Protein AF-A0A7X7C744-F1 (afdb_monomer)

Foldseek 3Di:
DVVVVVVVVVVVVVVLVVLLVQLLVQLCVQAQVVLVVLCVVCVVVVPVVSPVVSQVSLLQSQLSSQLSNCVSVVHDPLLSNLSSVLRSVLQVSHNRDSVSSSVLSVQLSVVLVVPPDDDPCCSPVSNVSSNVSSNVSSVVVVVVVVVVVVVVVVVVVVVD

Sequence (160 aa):
MEKRNFRFYAKKLLDYLIRTMNGMAYGLFSTLIIGTIIATIADLVNAQALAELALILKRLTGVGIGIGIAWSLKLDSLRLIAAGIAGGIASGLQIGDPVVEYICIIAAVEVLRLLRWKTPVDIIIIPLLSALVAYGCFLLINQPVSQMMQAIGAFISWAT

Radius of gyration: 18.06 Å; Cα contacts (8 Å, |Δi|>4): 222; chains: 1; bounding box: 54×34×57 Å

Nearest PDB structures (foldseek):
  7u8r-assembly1_h  TM=2.045E-01  e=1.136E+00  Sus scrofa
  7uwa-assembly1_m  TM=1.967E-01  e=4.055E+00  Citrus x limon
  7u8p-assembly1_l  TM=2.596E-01  e=7.296E+00  Sus scrofa

Structure (mmCIF, N/CA/C/O backbone):
data_AF-A0A7X7C744-F1
#
_entry.id   AF-A0A7X7C744-F1
#
loop_
_atom_site.group_PDB
_atom_site.id
_atom_site.type_symbol
_atom_site.label_atom_id
_atom_site.label_alt_id
_atom_site.label_comp_id
_atom_site.label_asym_id
_atom_site.label_entity_id
_atom_site.label_seq_id
_atom_site.pdbx_PDB_ins_code
_atom_site.Cartn_x
_atom_site.Cartn_y
_atom_site.Cartn_z
_atom_site.occupancy
_atom_site.B_iso_or_equiv
_atom_site.auth_seq_id
_atom_site.auth_comp_id
_atom_site.auth_asym_id
_atom_site.auth_atom_id
_atom_site.pdbx_PDB_model_num
ATOM 1 N N . MET A 1 1 ? -32.661 21.913 8.347 1.00 57.88 1 MET A N 1
ATOM 2 C CA . MET A 1 1 ? -31.489 21.537 9.178 1.00 57.88 1 MET A CA 1
ATOM 3 C C . MET A 1 1 ? -30.761 20.304 8.633 1.00 57.88 1 MET A C 1
ATOM 5 O O . MET A 1 1 ? -29.539 20.287 8.639 1.00 57.88 1 MET A O 1
ATOM 9 N N . GLU A 1 2 ? -31.476 19.340 8.053 1.00 61.44 2 GLU A N 1
ATOM 10 C CA . GLU A 1 2 ? -30.936 18.089 7.490 1.00 61.44 2 GLU A CA 1
ATOM 11 C C . GLU A 1 2 ? -29.899 18.262 6.354 1.00 61.44 2 GLU A C 1
ATOM 13 O O . GLU A 1 2 ? -28.814 17.683 6.410 1.00 61.44 2 GLU A O 1
ATOM 18 N N . LYS A 1 3 ? -30.138 19.168 5.388 1.00 62.31 3 LYS A N 1
ATOM 19 C CA . LYS A 1 3 ? -29.182 19.467 4.294 1.00 62.31 3 LYS A CA 1
ATOM 20 C C . LYS A 1 3 ? -27.813 19.974 4.782 1.00 62.31 3 LYS A C 1
ATOM 22 O O . LYS A 1 3 ? -26.808 19.780 4.100 1.00 62.31 3 LYS A O 1
ATOM 27 N N . ARG A 1 4 ? -27.755 20.624 5.954 1.00 68.81 4 ARG A N 1
ATOM 28 C CA . ARG A 1 4 ? -26.501 21.146 6.531 1.00 68.81 4 ARG A CA 1
ATOM 29 C C . ARG A 1 4 ? -25.650 20.020 7.124 1.00 68.81 4 ARG A C 1
ATOM 31 O O . ARG A 1 4 ? -24.434 20.048 6.970 1.00 68.81 4 ARG A O 1
ATOM 38 N N . ASN A 1 5 ? -26.294 19.009 7.709 1.00 77.88 5 ASN A N 1
ATOM 39 C CA . ASN A 1 5 ? -25.619 17.831 8.249 1.00 77.88 5 ASN A CA 1
ATOM 40 C C . ASN A 1 5 ? -25.055 16.958 7.120 1.00 77.88 5 ASN A C 1
ATOM 42 O O . ASN A 1 5 ? -23.899 16.553 7.188 1.00 77.88 5 ASN A O 1
ATOM 46 N N . PHE A 1 6 ? -25.813 16.757 6.035 1.00 83.81 6 PHE A N 1
ATOM 47 C CA . PHE A 1 6 ? -25.339 15.989 4.876 1.00 83.81 6 PHE A CA 1
ATOM 48 C C . PHE A 1 6 ? -24.067 16.582 4.248 1.00 83.81 6 PHE A C 1
ATOM 50 O O . PHE A 1 6 ? -23.072 15.878 4.076 1.00 83.81 6 PHE A O 1
ATOM 57 N N . ARG A 1 7 ? -24.049 17.897 3.971 1.00 86.31 7 ARG A N 1
ATOM 58 C CA . ARG A 1 7 ? -22.865 18.569 3.396 1.00 86.31 7 ARG A CA 1
ATOM 59 C C . ARG A 1 7 ? -21.647 18.497 4.318 1.00 86.31 7 ARG A C 1
ATOM 61 O O . ARG A 1 7 ? -20.523 18.425 3.831 1.00 86.31 7 ARG A O 1
ATOM 68 N N . PHE A 1 8 ? -21.863 18.500 5.632 1.00 89.19 8 PHE A N 1
ATOM 69 C CA . PHE A 1 8 ? -20.791 18.366 6.613 1.00 89.19 8 PHE A CA 1
ATOM 70 C C . PHE A 1 8 ? -20.149 16.970 6.585 1.00 89.19 8 PHE A C 1
ATOM 72 O O . PHE A 1 8 ? -18.927 16.867 6.479 1.00 89.19 8 PHE A O 1
ATOM 79 N N . TYR A 1 9 ? -20.953 15.900 6.612 1.00 88.50 9 TYR A N 1
ATOM 80 C CA . TYR A 1 9 ? -20.440 14.526 6.530 1.00 88.50 9 TYR A CA 1
ATOM 81 C C . TYR A 1 9 ? -19.767 14.235 5.185 1.00 88.50 9 TYR A C 1
ATOM 83 O O . TYR A 1 9 ? -18.677 13.666 5.168 1.00 88.50 9 TYR A O 1
ATOM 91 N N . ALA A 1 10 ? -20.360 14.690 4.077 1.00 90.19 10 ALA A N 1
ATOM 92 C CA . ALA A 1 10 ? -19.778 14.536 2.746 1.00 90.19 10 ALA A CA 1
ATOM 93 C C . ALA A 1 10 ? -18.399 15.206 2.647 1.00 90.19 10 ALA A C 1
ATOM 95 O O . ALA A 1 10 ? -17.451 14.595 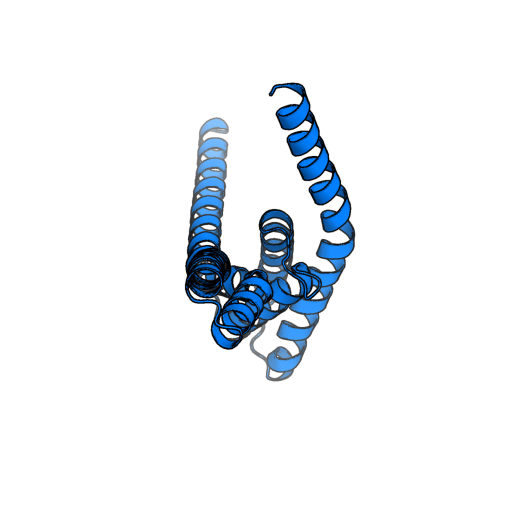2.161 1.00 90.19 10 ALA A O 1
ATOM 96 N N . LYS A 1 11 ? -18.259 16.430 3.175 1.00 92.56 11 LYS A N 1
ATOM 97 C CA . LYS A 1 11 ? -16.972 17.135 3.194 1.00 92.56 11 LYS A CA 1
ATOM 98 C C . LYS A 1 11 ? -15.924 16.377 4.010 1.00 92.56 11 LYS A C 1
ATOM 100 O O . LYS A 1 11 ? -14.807 16.203 3.546 1.00 92.56 11 LYS A O 1
ATOM 105 N N . LYS A 1 12 ? -16.294 15.864 5.187 1.00 92.56 12 LYS A N 1
ATOM 106 C CA . LYS A 1 12 ? -15.378 15.096 6.043 1.00 92.56 12 LYS A CA 1
ATOM 107 C C . LYS A 1 12 ? -14.899 13.800 5.378 1.00 92.56 12 LYS A C 1
ATOM 109 O O . LYS A 1 12 ? -13.732 13.447 5.517 1.00 92.56 12 LYS A O 1
ATOM 114 N N . LEU A 1 13 ? -15.789 13.101 4.673 1.00 91.94 13 LEU A N 1
ATOM 115 C CA . LEU A 1 13 ? -15.446 11.890 3.926 1.00 91.94 13 LEU A CA 1
ATOM 116 C C . LEU A 1 13 ? -14.529 12.208 2.740 1.00 91.94 13 LEU A C 1
ATOM 118 O O . LEU A 1 13 ? -13.534 11.518 2.540 1.00 91.94 13 LEU A O 1
ATOM 122 N N . LEU A 1 14 ? -14.812 13.286 2.007 1.00 93.31 14 LEU A N 1
ATOM 123 C CA . LEU A 1 14 ? -13.965 13.755 0.913 1.00 93.31 14 LEU A CA 1
ATOM 124 C C . LEU A 1 14 ? -12.564 14.140 1.415 1.00 93.31 14 LEU A C 1
ATOM 126 O O . LEU A 1 14 ? -11.569 13.693 0.856 1.00 93.31 14 LEU A O 1
ATOM 130 N N . ASP A 1 15 ? -12.483 14.897 2.511 1.00 94.44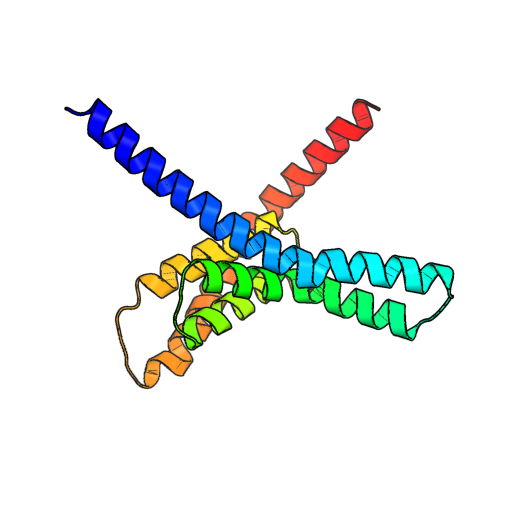 15 ASP A N 1
ATOM 131 C CA . ASP A 1 15 ? -11.214 15.285 3.136 1.00 94.44 15 ASP A CA 1
ATOM 132 C C . ASP A 1 15 ? -10.409 14.056 3.590 1.00 94.44 15 ASP A C 1
ATOM 134 O O . ASP A 1 15 ? -9.183 14.035 3.472 1.00 94.44 15 ASP A O 1
ATOM 138 N N . TYR A 1 16 ? -11.084 13.025 4.110 1.00 94.50 16 TYR A N 1
ATOM 139 C CA . TYR A 1 16 ? -10.449 11.760 4.476 1.00 94.50 16 TYR A CA 1
ATOM 140 C C . TYR A 1 16 ? -9.877 11.046 3.246 1.00 94.50 16 TYR A C 1
ATOM 142 O O . TYR A 1 16 ? -8.692 10.722 3.251 1.00 94.50 16 TYR A O 1
ATOM 150 N N . LEU A 1 17 ? -10.683 10.870 2.192 1.00 94.81 17 LEU A N 1
ATOM 151 C CA . LEU A 1 17 ? -10.256 10.219 0.951 1.00 94.81 17 LEU A CA 1
ATOM 152 C C . LEU A 1 17 ? -9.087 10.958 0.298 1.00 94.81 17 LEU A C 1
ATOM 154 O O . LEU A 1 17 ? -8.121 10.332 -0.117 1.00 94.81 17 LEU A O 1
ATOM 158 N N . ILE A 1 18 ? -9.125 12.289 0.257 1.00 95.94 18 ILE A N 1
ATOM 159 C CA . ILE A 1 18 ? -8.024 13.090 -0.290 1.00 95.94 18 ILE A CA 1
ATOM 160 C C . ILE A 1 18 ? -6.736 12.840 0.502 1.00 95.94 18 ILE A C 1
ATOM 162 O O . ILE A 1 18 ? -5.673 12.657 -0.087 1.00 95.94 18 ILE A O 1
ATOM 166 N N . ARG A 1 19 ? -6.806 12.793 1.837 1.00 96.06 19 ARG A N 1
ATOM 167 C CA . ARG A 1 19 ? -5.624 12.539 2.677 1.00 96.06 19 ARG A CA 1
ATOM 168 C C . ARG A 1 19 ? -5.028 11.162 2.425 1.00 96.06 19 ARG A C 1
ATOM 170 O O . ARG A 1 19 ? -3.821 11.066 2.226 1.00 96.06 19 ARG A O 1
ATOM 177 N N . THR A 1 20 ? -5.853 10.123 2.410 1.00 96.88 20 THR A N 1
ATOM 178 C CA . THR A 1 20 ? -5.389 8.750 2.192 1.00 96.88 20 THR A CA 1
ATOM 179 C C . THR A 1 20 ? -4.891 8.541 0.769 1.00 96.88 20 THR A C 1
ATOM 181 O O . THR A 1 20 ? -3.867 7.890 0.583 1.00 96.88 20 THR A O 1
ATOM 184 N N . MET A 1 21 ? -5.536 9.142 -0.234 1.00 96.44 21 MET A N 1
ATOM 185 C CA . MET A 1 21 ? -5.054 9.100 -1.615 1.00 96.44 21 MET A CA 1
ATOM 186 C C . MET A 1 21 ? -3.721 9.835 -1.789 1.00 96.44 21 MET A C 1
ATOM 188 O O . MET A 1 21 ? -2.840 9.324 -2.475 1.00 96.44 21 MET A O 1
ATOM 192 N N . ASN A 1 22 ? -3.519 10.971 -1.114 1.00 96.69 22 ASN A N 1
ATOM 193 C CA . ASN A 1 22 ? -2.214 11.640 -1.085 1.00 96.69 22 ASN A CA 1
ATOM 194 C C . ASN A 1 22 ? -1.146 10.754 -0.420 1.00 96.69 22 ASN A C 1
ATOM 196 O O . ASN A 1 22 ? -0.027 10.655 -0.918 1.00 96.69 22 ASN A O 1
ATOM 200 N N . GLY A 1 23 ? -1.499 10.068 0.673 1.00 96.69 23 GLY A N 1
ATOM 201 C CA . GLY A 1 23 ? -0.634 9.079 1.321 1.00 96.69 23 GLY A CA 1
ATOM 202 C C . GLY A 1 23 ? -0.224 7.941 0.383 1.00 96.69 23 GLY A C 1
ATOM 203 O O . GLY A 1 23 ? 0.960 7.636 0.258 1.00 96.69 23 GLY A O 1
ATOM 204 N N . MET A 1 24 ? -1.190 7.358 -0.326 1.00 97.12 24 MET A N 1
ATOM 205 C CA . MET A 1 24 ? -0.950 6.342 -1.353 1.00 97.12 24 MET A CA 1
ATOM 206 C C . MET A 1 24 ? -0.042 6.861 -2.470 1.00 97.12 24 MET A C 1
ATOM 208 O O . MET A 1 24 ? 0.861 6.140 -2.887 1.00 97.12 24 MET A O 1
ATOM 212 N N . ALA A 1 25 ? -0.249 8.098 -2.936 1.00 96.69 25 ALA A N 1
ATOM 213 C CA . ALA A 1 25 ? 0.584 8.693 -3.973 1.00 96.69 25 ALA A CA 1
ATOM 214 C C . ALA A 1 25 ? 2.057 8.708 -3.545 1.00 96.69 25 ALA A C 1
ATOM 216 O O . ALA A 1 25 ? 2.900 8.232 -4.297 1.00 96.69 25 ALA A O 1
ATOM 217 N N . TYR A 1 26 ? 2.384 9.134 -2.320 1.00 95.88 26 TYR A N 1
ATOM 218 C CA . TYR A 1 26 ? 3.768 9.060 -1.828 1.00 95.88 26 TYR A CA 1
ATOM 219 C C . TYR A 1 26 ? 4.338 7.631 -1.868 1.00 95.88 26 TYR A C 1
ATOM 221 O O . TYR A 1 26 ? 5.488 7.431 -2.271 1.00 95.88 26 TYR A O 1
ATOM 229 N N . GLY A 1 27 ? 3.528 6.633 -1.506 1.00 95.69 27 GLY A N 1
ATOM 230 C CA . GLY A 1 27 ? 3.891 5.220 -1.611 1.00 95.69 27 GLY A CA 1
ATOM 231 C C . GLY A 1 27 ? 4.185 4.786 -3.048 1.00 95.69 27 GLY A C 1
ATOM 232 O O . GLY A 1 27 ? 5.255 4.249 -3.323 1.00 95.69 27 GLY A O 1
ATOM 233 N N . LEU A 1 28 ? 3.281 5.078 -3.983 1.00 95.75 28 LEU A N 1
ATOM 234 C CA . LEU A 1 28 ? 3.437 4.763 -5.407 1.00 95.75 28 LEU A CA 1
ATOM 235 C C . LEU A 1 28 ? 4.647 5.456 -6.032 1.00 95.75 28 LEU A C 1
ATOM 237 O O . LEU A 1 28 ? 5.407 4.824 -6.764 1.00 95.75 28 LEU A O 1
ATOM 241 N N . PHE A 1 29 ? 4.845 6.741 -5.730 1.00 95.94 29 PHE A N 1
ATOM 242 C CA . PHE A 1 29 ? 5.974 7.502 -6.247 1.00 95.94 29 PHE A CA 1
ATOM 243 C C . PHE A 1 29 ? 7.295 6.919 -5.755 1.00 95.94 29 PHE A C 1
ATOM 245 O O . PHE A 1 29 ? 8.176 6.685 -6.570 1.00 95.94 29 PHE A O 1
ATOM 252 N N . SER A 1 30 ? 7.418 6.619 -4.460 1.00 95.50 30 SER A N 1
ATOM 253 C CA . SER A 1 30 ? 8.654 6.072 -3.880 1.00 95.50 30 SER A CA 1
ATOM 254 C C . SER A 1 30 ? 8.978 4.634 -4.301 1.00 95.50 30 SER A C 1
ATOM 256 O O . SER A 1 30 ? 10.134 4.228 -4.202 1.00 95.50 30 SER A O 1
ATOM 258 N N . THR A 1 31 ? 7.993 3.870 -4.781 1.00 95.44 31 THR A N 1
ATOM 259 C CA . THR A 1 31 ? 8.151 2.444 -5.110 1.00 95.44 31 THR A CA 1
ATOM 260 C C . THR A 1 31 ? 7.950 2.167 -6.597 1.00 95.44 31 THR A C 1
ATOM 262 O O . THR A 1 31 ? 8.922 1.975 -7.323 1.00 95.44 31 THR A O 1
ATOM 265 N N . LEU A 1 32 ? 6.705 2.178 -7.078 1.00 95.19 32 LEU A N 1
ATOM 266 C CA . LEU A 1 32 ? 6.335 1.775 -8.431 1.00 95.19 32 LEU A CA 1
ATOM 267 C C . LEU A 1 32 ? 6.932 2.712 -9.480 1.00 95.19 32 LEU A C 1
ATOM 269 O O . LEU A 1 32 ? 7.566 2.241 -10.420 1.00 95.19 32 LEU A O 1
ATOM 273 N N . ILE A 1 33 ? 6.774 4.028 -9.308 1.00 95.94 33 ILE A N 1
ATOM 274 C CA . ILE A 1 33 ? 7.230 5.013 -10.298 1.00 95.94 33 ILE A CA 1
ATOM 275 C C . ILE A 1 33 ? 8.758 5.018 -10.385 1.00 95.94 33 ILE A C 1
ATOM 277 O O . ILE A 1 33 ? 9.302 4.847 -11.477 1.00 95.94 33 ILE A O 1
ATOM 281 N N . ILE A 1 34 ? 9.468 5.112 -9.255 1.00 97.25 34 ILE A N 1
ATOM 282 C CA . ILE A 1 34 ? 10.935 4.994 -9.262 1.00 97.25 34 ILE A CA 1
ATOM 283 C C . ILE A 1 34 ? 11.375 3.629 -9.807 1.00 97.25 34 ILE A C 1
ATOM 285 O O . ILE A 1 34 ? 12.281 3.572 -10.635 1.00 97.25 34 ILE A O 1
ATOM 289 N N . GLY A 1 35 ? 10.699 2.539 -9.439 1.00 96.38 35 GLY A N 1
ATOM 290 C CA . GLY A 1 35 ? 10.971 1.208 -9.980 1.00 96.38 35 GLY A CA 1
ATOM 291 C C . GLY A 1 35 ? 10.797 1.132 -11.499 1.00 96.38 35 GLY A C 1
ATOM 292 O O . GLY A 1 35 ? 11.593 0.490 -12.178 1.00 96.38 35 GLY A O 1
ATOM 293 N N . THR A 1 36 ? 9.794 1.801 -12.074 1.00 96.50 36 THR A N 1
ATOM 294 C CA . THR A 1 36 ? 9.635 1.884 -13.537 1.00 96.50 36 THR A CA 1
ATOM 295 C C . THR A 1 36 ? 10.734 2.704 -14.198 1.00 96.50 36 THR A C 1
ATOM 297 O O . THR A 1 36 ? 11.271 2.255 -15.202 1.00 96.50 36 THR A O 1
ATOM 300 N N . ILE A 1 37 ? 11.132 3.837 -13.614 1.00 97.62 37 ILE A N 1
ATOM 301 C CA . ILE A 1 37 ? 12.220 4.671 -14.145 1.00 97.62 37 ILE A CA 1
ATOM 302 C C . ILE A 1 37 ? 13.537 3.888 -14.155 1.00 97.62 37 ILE A C 1
ATOM 304 O O . ILE A 1 37 ? 14.237 3.876 -15.166 1.00 97.62 37 ILE A O 1
ATOM 308 N N 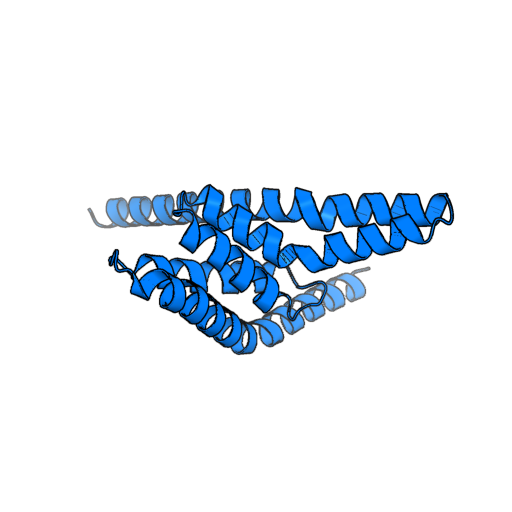. ILE A 1 38 ? 13.856 3.195 -13.058 1.00 97.44 38 ILE A N 1
ATOM 309 C CA . ILE A 1 38 ? 15.069 2.372 -12.967 1.00 97.44 38 ILE A CA 1
ATOM 310 C C . ILE A 1 38 ? 15.016 1.214 -13.967 1.00 97.44 38 ILE A C 1
ATOM 312 O O . ILE A 1 38 ? 16.035 0.941 -14.593 1.00 97.44 38 ILE A O 1
ATOM 316 N N . ALA A 1 39 ? 13.855 0.576 -14.169 1.00 97.06 39 ALA A N 1
ATOM 317 C CA . ALA A 1 39 ? 13.700 -0.467 -15.187 1.00 97.06 39 ALA A CA 1
ATOM 318 C C . ALA A 1 39 ? 14.024 0.066 -16.590 1.00 97.06 39 ALA A C 1
ATOM 320 O O . ALA A 1 39 ? 14.836 -0.527 -17.289 1.00 97.06 39 ALA A O 1
ATOM 321 N N . THR A 1 40 ? 13.476 1.227 -16.963 1.00 97.69 40 THR A N 1
ATOM 322 C CA . THR A 1 40 ? 13.759 1.847 -18.265 1.00 97.69 40 THR A CA 1
ATOM 323 C C . THR A 1 40 ? 15.249 2.142 -18.440 1.00 97.69 40 THR A C 1
ATOM 325 O O . THR A 1 40 ? 15.803 1.916 -19.510 1.00 97.69 40 THR A O 1
ATOM 328 N N . ILE A 1 41 ? 15.930 2.622 -17.393 1.00 97.31 41 ILE A N 1
ATOM 329 C CA . ILE A 1 41 ? 17.382 2.850 -17.440 1.00 97.31 41 ILE A CA 1
ATOM 330 C C . ILE A 1 41 ? 18.133 1.521 -17.581 1.00 97.31 41 ILE A C 1
ATOM 332 O O . ILE A 1 41 ? 19.065 1.440 -18.378 1.00 97.31 41 ILE A O 1
ATOM 336 N N . ALA A 1 42 ? 17.726 0.485 -16.842 1.00 97.00 42 ALA A N 1
ATOM 337 C CA . ALA A 1 42 ? 18.326 -0.846 -16.906 1.00 97.00 42 ALA A CA 1
ATOM 338 C C . ALA A 1 42 ? 18.290 -1.418 -18.328 1.00 97.00 42 ALA A C 1
ATOM 340 O O . ALA A 1 42 ? 19.306 -1.935 -18.790 1.00 97.00 42 ALA A O 1
ATOM 341 N N . ASP A 1 43 ? 17.157 -1.261 -19.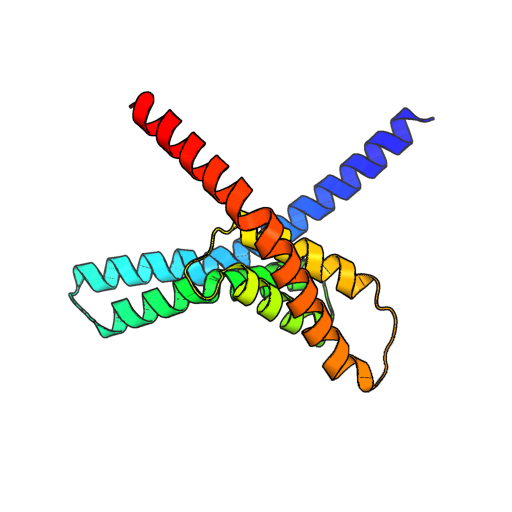018 1.00 96.12 43 ASP A N 1
ATOM 342 C CA . ASP A 1 43 ? 16.960 -1.715 -20.397 1.00 96.12 43 ASP A CA 1
ATOM 343 C C . ASP A 1 43 ? 17.857 -0.946 -21.381 1.00 96.12 43 ASP A C 1
ATOM 345 O O . ASP A 1 43 ? 18.426 -1.538 -22.297 1.00 96.12 43 ASP A O 1
ATOM 349 N N . LEU A 1 44 ? 18.049 0.362 -21.168 1.00 96.75 44 LEU A N 1
ATOM 350 C CA . LEU A 1 44 ? 18.909 1.200 -22.013 1.00 96.75 44 LEU A CA 1
ATOM 351 C C . LEU A 1 44 ? 20.399 0.867 -21.870 1.00 96.75 44 LEU A C 1
ATOM 353 O O . LEU A 1 44 ? 21.133 0.910 -22.856 1.00 96.75 44 LEU A O 1
ATOM 357 N N . VAL A 1 45 ? 20.857 0.566 -20.652 1.00 96.50 45 VAL A N 1
ATOM 358 C CA . VAL A 1 45 ? 22.276 0.278 -20.369 1.00 96.50 45 VAL A CA 1
ATOM 359 C C . VAL A 1 45 ? 22.599 -1.219 -20.318 1.00 96.50 45 VAL A C 1
ATOM 361 O O . VAL A 1 45 ? 23.755 -1.582 -20.118 1.00 96.50 45 VAL A O 1
ATOM 364 N N . ASN A 1 46 ? 21.593 -2.081 -20.498 1.00 94.25 46 ASN A N 1
ATOM 365 C CA . ASN A 1 46 ? 21.686 -3.540 -20.407 1.00 94.25 46 ASN A CA 1
ATOM 366 C C . ASN A 1 46 ? 22.309 -4.024 -19.076 1.00 94.25 46 ASN A C 1
ATOM 368 O O . ASN A 1 46 ? 23.180 -4.893 -19.03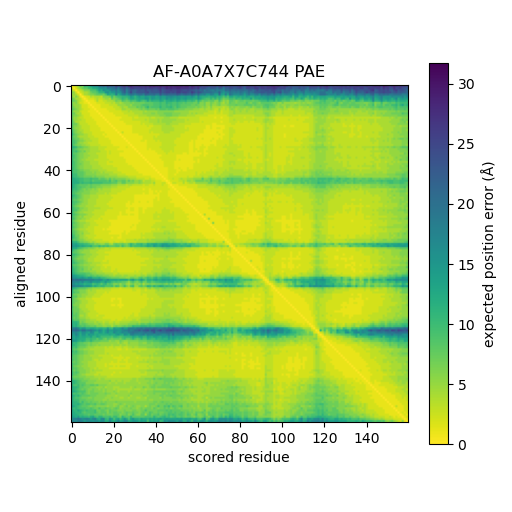6 1.00 94.25 46 ASN A O 1
ATOM 372 N N . ALA A 1 47 ? 21.891 -3.409 -17.963 1.00 95.69 47 ALA A N 1
ATOM 373 C CA . ALA A 1 47 ? 22.450 -3.660 -16.635 1.00 95.69 47 ALA A CA 1
ATOM 374 C C . ALA A 1 47 ? 21.500 -4.492 -15.761 1.00 95.69 47 ALA A C 1
ATOM 376 O O . ALA A 1 47 ? 20.560 -3.968 -15.159 1.00 95.69 47 ALA A O 1
ATOM 377 N N . GLN A 1 48 ? 21.808 -5.783 -15.610 1.00 94.88 48 GLN A N 1
ATOM 378 C CA . GLN A 1 48 ? 20.984 -6.734 -14.851 1.00 94.88 48 GLN A CA 1
ATOM 379 C C . GLN A 1 48 ? 20.748 -6.315 -13.388 1.00 94.88 48 GLN A C 1
ATOM 381 O O . GLN A 1 48 ? 19.634 -6.430 -12.880 1.00 94.88 48 GLN A O 1
ATOM 386 N N . ALA A 1 49 ? 21.761 -5.755 -12.719 1.00 95.81 49 ALA A N 1
ATOM 387 C CA . ALA A 1 49 ? 21.637 -5.307 -11.329 1.00 95.81 49 ALA A CA 1
ATOM 388 C C . ALA A 1 49 ? 20.581 -4.194 -11.147 1.00 95.81 49 ALA A C 1
ATOM 390 O O . ALA A 1 49 ? 19.883 -4.155 -10.133 1.00 95.81 49 ALA A O 1
ATOM 391 N N . LEU A 1 50 ? 20.426 -3.301 -12.135 1.00 96.31 50 LEU A N 1
ATOM 392 C CA . LEU A 1 50 ? 19.394 -2.258 -12.098 1.00 96.31 50 LEU A CA 1
ATOM 393 C C . LEU A 1 50 ? 18.003 -2.851 -12.345 1.00 96.31 50 LEU A C 1
ATOM 395 O O . LEU A 1 50 ? 17.043 -2.424 -11.705 1.00 96.31 50 LEU A O 1
ATOM 399 N N . ALA A 1 51 ? 17.892 -3.851 -13.223 1.00 96.75 51 ALA A N 1
ATOM 400 C CA . ALA A 1 51 ? 16.631 -4.545 -13.472 1.00 96.75 51 ALA A CA 1
ATOM 401 C C . ALA A 1 51 ? 16.130 -5.272 -12.209 1.00 96.75 51 ALA A C 1
ATOM 403 O O . ALA A 1 51 ? 14.943 -5.208 -11.878 1.00 96.75 51 ALA A O 1
ATOM 404 N N . GLU A 1 52 ? 17.034 -5.897 -11.452 1.00 96.62 52 GLU A N 1
ATOM 405 C CA . GLU A 1 52 ? 16.711 -6.532 -10.169 1.00 96.62 52 GLU A CA 1
ATOM 406 C C . GLU A 1 52 ? 16.265 -5.511 -9.115 1.00 96.62 52 GLU A C 1
ATOM 408 O O . GLU A 1 52 ? 15.234 -5.708 -8.466 1.00 96.62 52 GLU A O 1
ATOM 413 N N . LEU A 1 53 ? 16.973 -4.382 -8.990 1.00 96.81 53 LEU A N 1
ATOM 414 C CA . LEU A 1 53 ? 16.573 -3.288 -8.099 1.00 96.81 53 LEU A CA 1
ATOM 415 C C . LEU A 1 53 ? 15.181 -2.750 -8.454 1.00 96.81 53 LEU A C 1
ATOM 417 O O . LEU A 1 53 ? 14.339 -2.561 -7.573 1.00 96.81 53 LEU A O 1
ATOM 421 N N . ALA A 1 54 ? 14.919 -2.534 -9.743 1.00 96.69 54 ALA A N 1
ATOM 422 C CA . ALA A 1 54 ? 13.619 -2.099 -10.228 1.00 96.69 54 ALA A CA 1
ATOM 423 C C . ALA A 1 54 ? 12.510 -3.088 -9.852 1.00 96.69 54 ALA A C 1
ATOM 425 O O . ALA A 1 54 ? 11.445 -2.676 -9.390 1.00 96.69 54 ALA A O 1
ATOM 426 N N . LEU A 1 55 ? 12.753 -4.391 -10.011 1.00 95.06 55 LEU A N 1
ATOM 427 C CA . LEU A 1 55 ? 11.791 -5.427 -9.644 1.00 95.06 55 LEU A CA 1
ATOM 428 C C . LEU A 1 55 ? 11.508 -5.437 -8.136 1.00 95.06 55 LEU A C 1
ATOM 430 O O . LEU A 1 55 ? 10.346 -5.542 -7.742 1.00 95.06 55 LEU A O 1
ATOM 434 N N . ILE A 1 56 ? 12.540 -5.297 -7.300 1.00 94.88 56 ILE A N 1
ATOM 435 C CA . ILE A 1 56 ? 12.384 -5.206 -5.841 1.00 94.88 56 ILE A CA 1
ATOM 436 C C . ILE A 1 56 ? 11.503 -4.004 -5.486 1.00 94.88 56 ILE A C 1
ATOM 438 O O . ILE A 1 56 ? 10.527 -4.164 -4.757 1.00 94.88 56 ILE A O 1
ATOM 442 N N . LEU A 1 57 ? 11.778 -2.826 -6.052 1.00 95.25 57 LEU A N 1
ATOM 443 C CA . LEU A 1 57 ? 10.987 -1.618 -5.790 1.00 95.25 57 LEU A CA 1
ATOM 444 C C . LEU A 1 57 ? 9.516 -1.779 -6.180 1.00 95.25 57 LEU A C 1
ATOM 446 O O . LEU A 1 57 ? 8.640 -1.416 -5.399 1.00 95.25 57 LEU A O 1
ATOM 450 N N . LYS A 1 58 ? 9.238 -2.372 -7.347 1.00 95.00 58 LYS A N 1
ATOM 451 C CA . LYS A 1 58 ? 7.863 -2.631 -7.806 1.00 95.00 58 LYS A CA 1
ATOM 452 C C . LYS A 1 58 ? 7.127 -3.644 -6.919 1.00 95.00 58 LYS A C 1
ATOM 454 O O . LYS A 1 58 ? 5.921 -3.540 -6.741 1.00 95.00 58 LYS A O 1
ATOM 459 N N . ARG A 1 59 ? 7.829 -4.622 -6.335 1.00 93.81 59 ARG A N 1
ATOM 460 C CA . ARG A 1 59 ? 7.236 -5.583 -5.381 1.00 93.81 59 ARG A CA 1
ATOM 461 C C . ARG A 1 59 ? 6.969 -4.974 -4.007 1.00 93.81 59 ARG A C 1
ATOM 463 O O . ARG A 1 59 ? 6.113 -5.458 -3.277 1.00 93.81 59 ARG A O 1
ATOM 470 N N . LEU A 1 60 ? 7.686 -3.911 -3.646 1.00 94.88 60 LEU A N 1
ATOM 471 C CA . LEU A 1 60 ? 7.471 -3.181 -2.397 1.00 94.88 60 LEU A CA 1
ATOM 472 C C . LEU A 1 60 ? 6.332 -2.156 -2.485 1.00 94.88 60 LEU A C 1
ATOM 474 O O . LEU A 1 60 ? 6.088 -1.448 -1.507 1.00 94.88 60 LEU A O 1
ATOM 478 N N . THR A 1 61 ? 5.618 -2.073 -3.612 1.00 95.19 61 THR A N 1
ATOM 479 C CA . THR A 1 61 ? 4.579 -1.062 -3.830 1.00 95.19 61 THR A CA 1
ATOM 480 C C . THR A 1 61 ? 3.482 -1.085 -2.779 1.00 95.19 61 THR A C 1
ATOM 482 O O . THR A 1 61 ? 3.270 -0.053 -2.138 1.00 95.19 61 THR A O 1
ATOM 485 N N . GLY A 1 62 ? 2.886 -2.242 -2.487 1.00 95.19 62 GLY A N 1
ATOM 486 C CA . GLY A 1 62 ? 1.878 -2.326 -1.433 1.00 95.19 62 GLY A CA 1
ATOM 487 C C . GLY A 1 62 ? 2.409 -1.874 -0.076 1.00 95.19 62 GLY A C 1
ATOM 488 O O . GLY A 1 62 ? 1.739 -1.118 0.625 1.00 95.19 62 GLY A O 1
ATOM 489 N N . VAL A 1 63 ? 3.646 -2.240 0.280 1.00 96.19 63 VAL A N 1
ATOM 490 C CA . VAL A 1 63 ? 4.279 -1.800 1.538 1.00 96.19 63 VAL A CA 1
ATOM 491 C C . VAL A 1 63 ? 4.429 -0.278 1.574 1.00 96.19 63 VAL A C 1
ATOM 493 O O . VAL A 1 63 ? 4.080 0.355 2.574 1.00 96.19 63 VAL A O 1
ATOM 496 N N . GLY A 1 64 ? 4.897 0.321 0.476 1.00 96.19 64 GLY A N 1
ATOM 497 C CA . GLY A 1 64 ? 5.022 1.770 0.331 1.00 96.19 64 GLY A CA 1
ATOM 498 C C . GLY A 1 64 ? 3.679 2.489 0.456 1.00 96.19 64 GLY A C 1
ATOM 499 O O . GLY A 1 64 ? 3.577 3.475 1.188 1.00 96.19 64 GLY A O 1
ATOM 500 N N . ILE A 1 65 ? 2.630 1.980 -0.199 1.00 97.12 65 ILE A N 1
ATOM 501 C CA . ILE A 1 65 ? 1.265 2.516 -0.087 1.00 97.12 65 ILE A CA 1
ATOM 502 C C . ILE A 1 65 ? 0.756 2.392 1.353 1.00 97.12 65 ILE A C 1
ATOM 504 O O . ILE A 1 65 ? 0.219 3.357 1.896 1.00 97.12 65 ILE A O 1
ATOM 508 N N . GLY A 1 66 ? 0.977 1.245 1.999 1.00 97.06 66 GLY A N 1
ATOM 509 C CA . GLY A 1 66 ? 0.595 0.984 3.387 1.00 97.06 66 GLY A CA 1
ATOM 510 C C . GLY A 1 66 ? 1.170 2.008 4.356 1.00 97.06 66 GLY A C 1
ATOM 511 O O . GLY A 1 66 ? 0.436 2.646 5.117 1.00 97.06 66 GLY A O 1
ATOM 512 N N . ILE A 1 67 ? 2.483 2.220 4.271 1.00 97.19 67 ILE A N 1
ATOM 513 C CA . ILE A 1 67 ? 3.199 3.210 5.078 1.00 97.19 67 ILE A CA 1
ATOM 514 C C . ILE A 1 67 ? 2.718 4.628 4.750 1.00 97.19 67 ILE A C 1
ATOM 516 O O . ILE A 1 67 ? 2.437 5.404 5.664 1.00 97.19 67 ILE A O 1
ATOM 520 N N . GLY A 1 68 ? 2.581 4.967 3.466 1.00 97.25 68 GLY A N 1
ATOM 521 C CA . GLY A 1 68 ? 2.162 6.296 3.021 1.00 97.25 68 GLY A CA 1
ATOM 522 C C . GLY A 1 68 ? 0.759 6.677 3.504 1.00 97.25 68 GLY A C 1
ATOM 523 O O . GLY A 1 68 ? 0.558 7.770 4.043 1.00 97.25 68 GLY A O 1
ATOM 524 N N . ILE A 1 69 ? -0.209 5.761 3.393 1.00 97.62 69 ILE A N 1
ATOM 525 C CA . ILE A 1 69 ? -1.572 5.945 3.913 1.00 97.62 69 ILE A CA 1
ATOM 526 C C . ILE A 1 69 ? -1.533 6.123 5.431 1.00 97.62 69 ILE A C 1
ATOM 528 O O . ILE A 1 69 ? -2.073 7.105 5.946 1.00 97.62 69 ILE A O 1
ATOM 532 N N . ALA A 1 70 ? -0.869 5.224 6.157 1.00 96.88 70 ALA A N 1
ATOM 533 C CA . ALA A 1 70 ? -0.792 5.299 7.612 1.00 96.88 70 ALA A CA 1
ATOM 534 C C . ALA A 1 70 ? -0.141 6.590 8.118 1.00 96.88 70 ALA A C 1
ATOM 536 O O . ALA A 1 70 ? -0.617 7.193 9.086 1.00 96.88 70 ALA A O 1
ATOM 537 N N . TRP A 1 71 ? 0.908 7.041 7.434 1.00 96.81 71 TRP A N 1
ATOM 538 C CA . TRP A 1 71 ? 1.588 8.295 7.725 1.00 96.81 71 TRP A CA 1
ATOM 539 C C . TRP A 1 71 ? 0.681 9.507 7.473 1.00 96.81 71 TRP A C 1
ATOM 541 O O . TRP A 1 71 ? 0.547 10.365 8.348 1.00 96.81 71 TRP A O 1
ATOM 551 N N . SER A 1 72 ? -0.038 9.540 6.343 1.00 96.19 72 SER A N 1
ATOM 552 C CA . SER A 1 72 ? -1.015 10.606 6.036 1.00 96.19 72 SER A CA 1
ATOM 553 C C . SER A 1 72 ? -2.137 10.698 7.081 1.00 96.19 72 SER A C 1
ATOM 555 O O . SER A 1 72 ? -2.677 11.771 7.369 1.00 96.19 72 SER A O 1
ATOM 557 N N . LEU A 1 73 ? -2.451 9.558 7.694 1.00 95.50 73 LEU A N 1
ATOM 558 C CA . LEU A 1 73 ? -3.448 9.379 8.736 1.00 95.50 73 LEU A CA 1
ATOM 559 C C . LEU A 1 73 ? -2.906 9.590 10.157 1.00 95.50 73 LEU A C 1
ATOM 561 O O . LEU A 1 73 ? -3.683 9.455 11.107 1.00 95.50 73 LEU A O 1
ATOM 565 N N . LYS A 1 74 ? -1.622 9.953 10.297 1.00 94.50 74 LYS A N 1
ATOM 566 C CA . LYS A 1 74 ? -0.918 10.207 11.565 1.00 94.50 74 LYS A CA 1
ATOM 567 C C . LYS A 1 74 ? -1.033 9.050 12.566 1.00 94.50 74 LYS A C 1
ATOM 569 O O . LYS A 1 74 ? -1.273 9.275 13.750 1.00 94.50 74 LYS A O 1
ATOM 574 N N . LEU A 1 75 ? -0.918 7.813 12.086 1.00 92.06 75 LEU A N 1
ATOM 575 C CA . LEU A 1 75 ? -0.929 6.629 12.946 1.00 92.06 75 LEU A CA 1
ATOM 576 C C . LEU A 1 75 ? 0.386 6.487 13.727 1.00 92.06 75 LEU A C 1
ATOM 578 O O . LEU A 1 75 ? 1.457 6.807 13.215 1.00 92.06 75 LEU A O 1
ATOM 582 N N . ASP A 1 76 ? 0.295 5.967 14.955 1.00 86.44 76 ASP A N 1
ATOM 583 C CA . ASP A 1 76 ? 1.457 5.668 15.802 1.00 86.44 76 ASP A CA 1
ATOM 584 C C . ASP A 1 76 ? 2.369 4.605 15.165 1.00 86.44 76 ASP A C 1
ATOM 586 O O . ASP A 1 76 ? 1.899 3.744 14.415 1.00 86.44 76 ASP A O 1
ATOM 590 N N . SER A 1 77 ? 3.654 4.601 15.536 1.00 86.38 77 SER A N 1
ATOM 591 C CA . SER A 1 77 ? 4.718 3.812 14.891 1.00 86.38 77 SER A CA 1
ATOM 592 C C . SER A 1 77 ? 4.354 2.348 14.613 1.00 86.38 77 SER A C 1
ATOM 594 O O . SER A 1 77 ? 4.542 1.875 13.496 1.00 86.38 77 SER A O 1
ATOM 596 N N . LEU A 1 78 ? 3.776 1.627 15.582 1.00 91.44 78 LEU A N 1
ATOM 597 C CA . LEU A 1 78 ? 3.430 0.212 15.395 1.00 91.44 78 LEU A CA 1
ATOM 598 C C . LEU A 1 78 ? 2.272 0.004 14.402 1.00 91.44 78 LEU A C 1
ATOM 600 O O . LEU A 1 78 ? 2.329 -0.906 13.578 1.00 91.44 78 LEU A O 1
ATOM 604 N N . ARG A 1 79 ? 1.240 0.858 14.438 1.00 93.94 79 ARG A N 1
ATOM 605 C CA . ARG A 1 79 ? 0.111 0.799 13.489 1.00 93.94 79 ARG A CA 1
ATOM 606 C C . ARG A 1 79 ? 0.554 1.191 12.080 1.00 93.94 79 ARG A C 1
ATOM 608 O O . ARG A 1 79 ? 0.043 0.641 11.111 1.00 93.94 79 ARG A O 1
ATOM 615 N N . LEU A 1 80 ? 1.512 2.111 11.973 1.00 95.44 80 LEU A N 1
ATOM 616 C CA . LEU A 1 80 ? 2.120 2.500 10.704 1.00 95.44 80 LEU A CA 1
ATOM 617 C C . LEU A 1 80 ? 2.885 1.340 10.067 1.00 95.44 80 LEU A C 1
ATOM 619 O O . LEU A 1 80 ? 2.661 1.035 8.897 1.00 95.44 80 LEU A O 1
ATOM 623 N N . ILE A 1 81 ? 3.729 0.653 10.840 1.00 95.44 81 ILE A N 1
ATOM 624 C CA . ILE A 1 81 ? 4.452 -0.532 10.355 1.00 95.44 81 ILE A CA 1
ATOM 625 C C . ILE A 1 81 ? 3.460 -1.635 9.962 1.00 95.44 81 ILE A C 1
ATOM 627 O O . ILE A 1 81 ? 3.594 -2.232 8.896 1.00 95.44 81 ILE A O 1
ATOM 631 N N . ALA A 1 82 ? 2.425 -1.863 10.776 1.00 95.81 82 ALA A N 1
ATOM 632 C CA . ALA A 1 82 ? 1.391 -2.852 10.484 1.00 95.81 82 ALA A CA 1
ATOM 633 C C . ALA A 1 82 ? 0.638 -2.552 9.175 1.00 95.81 82 ALA A C 1
ATOM 635 O O . ALA A 1 82 ? 0.412 -3.462 8.384 1.00 95.81 82 ALA A O 1
ATOM 636 N N . ALA A 1 83 ? 0.342 -1.283 8.878 1.00 96.88 83 ALA A N 1
ATOM 637 C CA . ALA A 1 83 ? -0.255 -0.900 7.598 1.00 96.88 83 ALA A CA 1
ATOM 638 C C . ALA A 1 83 ? 0.654 -1.216 6.396 1.00 96.88 83 ALA A C 1
ATOM 640 O O . ALA A 1 83 ? 0.159 -1.629 5.350 1.00 96.88 83 ALA A O 1
ATOM 641 N N . GLY A 1 84 ? 1.977 -1.083 6.546 1.00 96.00 84 GLY A N 1
ATOM 642 C CA . GLY A 1 84 ? 2.942 -1.549 5.545 1.00 96.00 84 GLY A CA 1
ATOM 643 C C . GLY A 1 84 ? 2.856 -3.061 5.306 1.00 96.00 84 GLY A C 1
ATOM 644 O O . GLY A 1 84 ? 2.835 -3.505 4.161 1.00 96.00 84 GLY A O 1
ATOM 645 N N . ILE A 1 85 ? 2.724 -3.852 6.376 1.00 95.00 85 ILE A N 1
ATOM 646 C CA . ILE A 1 85 ? 2.524 -5.310 6.287 1.00 95.00 85 ILE A CA 1
ATOM 647 C C . ILE A 1 85 ? 1.20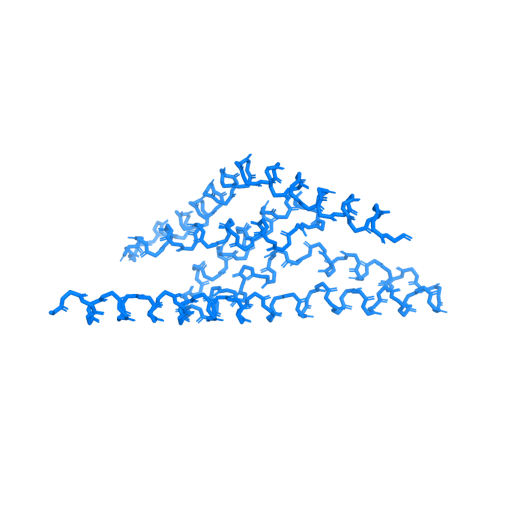7 -5.631 5.566 1.00 95.00 85 ILE A C 1
ATOM 649 O O . ILE A 1 85 ? 1.199 -6.456 4.654 1.00 95.00 85 ILE A O 1
ATOM 653 N N . ALA A 1 86 ? 0.113 -4.951 5.924 1.00 96.50 86 ALA A N 1
ATOM 654 C CA . ALA A 1 86 ? -1.177 -5.090 5.246 1.00 96.50 86 ALA A CA 1
ATOM 655 C C . ALA A 1 86 ? -1.069 -4.818 3.742 1.00 96.50 86 ALA A C 1
ATOM 657 O O . ALA A 1 86 ? -1.615 -5.572 2.941 1.00 96.50 86 ALA A O 1
ATOM 658 N N . GLY A 1 87 ? -0.327 -3.778 3.361 1.00 95.44 87 GLY A N 1
ATOM 659 C CA . GLY A 1 87 ? -0.082 -3.452 1.965 1.00 95.44 87 GLY A CA 1
ATOM 660 C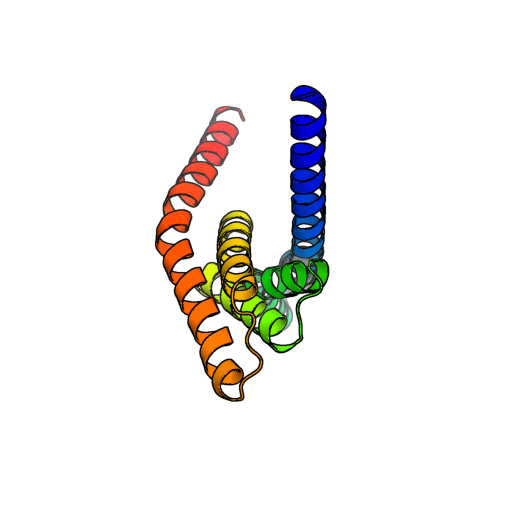 C . GLY A 1 87 ? 0.694 -4.536 1.222 1.00 95.44 87 GLY A C 1
ATOM 661 O O . GLY A 1 87 ? 0.257 -4.968 0.163 1.00 95.44 87 GLY A O 1
ATOM 662 N N . GLY A 1 88 ? 1.787 -5.047 1.795 1.00 94.38 88 GLY A N 1
ATOM 663 C CA . GLY A 1 88 ? 2.545 -6.148 1.182 1.00 94.38 88 GLY A CA 1
ATOM 664 C C . GLY A 1 88 ? 1.733 -7.442 1.022 1.00 94.38 88 GLY A C 1
ATOM 665 O O . GLY A 1 88 ? 1.886 -8.155 0.029 1.00 94.38 88 GLY A O 1
ATOM 666 N N . ILE A 1 89 ? 0.830 -7.728 1.966 1.00 94.12 89 ILE A N 1
ATOM 667 C CA . ILE A 1 89 ? -0.115 -8.852 1.870 1.00 94.12 89 ILE A CA 1
ATOM 668 C C . ILE A 1 89 ? -1.133 -8.611 0.753 1.00 94.12 89 ILE A C 1
ATOM 670 O O . ILE A 1 89 ? -1.421 -9.527 -0.015 1.00 94.12 89 ILE A O 1
ATOM 674 N N . ALA A 1 90 ? -1.651 -7.387 0.635 1.00 92.81 90 ALA A N 1
ATOM 675 C CA . ALA A 1 90 ? -2.615 -7.022 -0.397 1.00 92.81 90 ALA A CA 1
ATOM 676 C C . ALA A 1 90 ? -2.029 -7.079 -1.818 1.00 92.81 90 ALA A C 1
ATOM 678 O O . ALA A 1 90 ? -2.770 -7.307 -2.769 1.00 92.81 90 ALA A O 1
ATOM 679 N N . SER A 1 91 ? -0.707 -6.958 -1.969 1.00 88.31 91 SER A N 1
ATOM 680 C CA . SER A 1 91 ? -0.021 -7.192 -3.246 1.00 88.31 91 SER A CA 1
ATOM 681 C C . SER A 1 91 ? 0.097 -8.674 -3.624 1.00 88.31 91 SER A C 1
ATOM 683 O O . SER A 1 91 ? 0.620 -8.996 -4.691 1.00 88.31 91 SER A O 1
ATOM 685 N N . GLY A 1 92 ? -0.291 -9.604 -2.741 1.00 81.25 92 GLY A N 1
ATOM 686 C CA . GLY A 1 92 ? -0.078 -11.040 -2.942 1.00 81.25 92 GLY A CA 1
ATOM 687 C C . GLY A 1 92 ? 1.400 -11.422 -3.092 1.00 81.25 92 GLY A C 1
ATOM 688 O O . GLY A 1 92 ? 1.707 -12.419 -3.742 1.00 81.25 92 GLY A O 1
ATOM 689 N N . LEU A 1 93 ? 2.316 -10.610 -2.540 1.00 67.56 93 LEU A N 1
ATOM 690 C CA . LEU A 1 93 ? 3.774 -10.703 -2.729 1.00 67.56 93 LEU A CA 1
ATOM 691 C C . LEU A 1 93 ? 4.245 -10.574 -4.195 1.00 67.56 93 LEU A C 1
ATOM 693 O O . LEU A 1 93 ? 5.376 -10.940 -4.527 1.00 67.56 93 LEU A O 1
ATOM 697 N N . GLN A 1 94 ? 3.396 -10.047 -5.075 1.00 78.88 94 GLN A N 1
ATOM 698 C CA . GLN A 1 94 ? 3.715 -9.722 -6.463 1.00 78.88 94 GLN A CA 1
ATOM 699 C C . GLN A 1 94 ? 3.685 -8.201 -6.668 1.00 78.88 94 GLN A C 1
ATOM 701 O O . GLN A 1 94 ? 3.685 -7.431 -5.709 1.00 78.88 94 GLN A O 1
ATOM 706 N N . ILE A 1 95 ? 3.704 -7.755 -7.925 1.00 80.38 95 ILE A N 1
ATOM 707 C CA . ILE A 1 95 ? 3.349 -6.373 -8.251 1.00 80.38 95 ILE A CA 1
ATOM 708 C C . ILE A 1 95 ? 1.821 -6.312 -8.192 1.00 80.38 95 ILE A C 1
ATOM 710 O O . ILE A 1 95 ? 1.153 -6.821 -9.091 1.00 80.38 95 ILE A O 1
ATOM 714 N N . GLY A 1 96 ? 1.291 -5.804 -7.082 1.00 78.81 96 GLY A N 1
ATOM 715 C CA . GLY A 1 96 ? -0.144 -5.756 -6.837 1.00 78.81 96 GLY A CA 1
ATOM 716 C C . GLY A 1 96 ? -0.839 -4.611 -7.565 1.00 78.81 96 GLY A C 1
ATOM 717 O O . GLY A 1 96 ? -0.207 -3.699 -8.102 1.00 78.81 96 GLY A O 1
ATOM 718 N N . ASP A 1 97 ? -2.169 -4.677 -7.587 1.00 88.81 97 ASP A N 1
ATOM 719 C CA . ASP A 1 97 ? -3.015 -3.601 -8.091 1.00 88.81 97 ASP A CA 1
ATOM 720 C C . ASP A 1 97 ? -3.166 -2.521 -7.001 1.00 88.81 97 ASP A C 1
ATOM 722 O O . ASP A 1 97 ? -3.709 -2.819 -5.928 1.00 88.81 97 ASP A O 1
ATOM 726 N N . PRO A 1 98 ? -2.746 -1.266 -7.254 1.00 91.06 98 PRO A N 1
ATOM 727 C CA . PRO A 1 98 ? -2.833 -0.189 -6.271 1.00 91.06 98 PRO A CA 1
ATOM 728 C C . PRO A 1 98 ? -4.244 0.044 -5.718 1.00 91.06 98 PRO A C 1
ATOM 730 O O . PRO A 1 98 ? -4.393 0.489 -4.580 1.00 91.06 98 PRO A O 1
ATOM 733 N N . VAL A 1 99 ? -5.292 -0.255 -6.493 1.00 92.31 99 VAL A N 1
ATOM 734 C CA . VAL A 1 99 ? -6.690 -0.116 -6.060 1.00 92.31 99 VAL A CA 1
ATOM 735 C C . VAL A 1 99 ? -7.043 -1.195 -5.038 1.00 92.31 99 VAL A C 1
ATOM 737 O O . VAL A 1 99 ? -7.639 -0.886 -4.003 1.00 92.31 99 VAL A O 1
ATOM 740 N N . VAL A 1 100 ? -6.646 -2.446 -5.290 1.00 93.94 100 VAL A N 1
ATOM 741 C CA . VAL A 1 100 ? -6.833 -3.557 -4.340 1.00 93.94 100 VAL A CA 1
ATOM 742 C C . VAL A 1 100 ? -6.062 -3.272 -3.057 1.00 93.94 100 VAL A C 1
ATOM 744 O O . VAL A 1 100 ? -6.625 -3.371 -1.964 1.00 93.94 100 VAL A O 1
ATOM 747 N N . GLU A 1 101 ? -4.800 -2.863 -3.190 1.00 94.88 101 GLU A N 1
ATOM 748 C CA . GLU A 1 101 ? -3.925 -2.512 -2.072 1.00 94.88 101 GLU A CA 1
ATOM 749 C C . GLU A 1 101 ? -4.544 -1.407 -1.217 1.00 94.88 101 GLU A C 1
ATOM 751 O O . GLU A 1 101 ? -4.696 -1.576 -0.006 1.00 94.88 101 GLU A O 1
ATOM 756 N N . TYR A 1 102 ? -4.987 -0.315 -1.843 1.00 96.06 102 TYR A N 1
ATOM 757 C CA . TYR A 1 102 ? -5.632 0.801 -1.158 1.00 96.06 102 TYR A CA 1
ATOM 758 C C . TYR A 1 102 ? -6.845 0.353 -0.335 1.00 96.06 102 TYR A C 1
ATOM 760 O O . TYR A 1 102 ? -6.937 0.680 0.850 1.00 96.06 102 TYR A O 1
ATOM 768 N N . ILE A 1 103 ? -7.760 -0.425 -0.923 1.00 95.75 103 ILE A N 1
ATOM 769 C CA . ILE A 1 103 ? -8.973 -0.886 -0.229 1.00 95.75 103 ILE A CA 1
ATOM 770 C C . ILE A 1 103 ? -8.608 -1.781 0.964 1.00 95.75 103 ILE A C 1
ATOM 772 O O . ILE A 1 103 ? -9.119 -1.573 2.068 1.00 95.75 103 ILE A O 1
ATOM 776 N N . CYS A 1 104 ? -7.692 -2.733 0.769 1.00 96.12 104 CYS A N 1
ATOM 777 C CA . CYS A 1 104 ? -7.259 -3.655 1.821 1.00 96.12 104 CYS A CA 1
ATOM 778 C C . CYS A 1 104 ? -6.561 -2.926 2.976 1.00 96.12 104 CYS A C 1
ATOM 780 O O . CYS A 1 104 ? -6.827 -3.214 4.146 1.00 96.12 104 CYS A O 1
ATOM 782 N N . ILE A 1 105 ? -5.697 -1.956 2.665 1.00 97.31 105 ILE A N 1
ATOM 783 C CA . ILE A 1 105 ? -4.988 -1.156 3.668 1.00 97.31 105 ILE A CA 1
ATOM 784 C C . ILE A 1 105 ? -5.973 -0.302 4.461 1.00 97.31 105 ILE A C 1
ATOM 786 O O . ILE A 1 105 ? -5.878 -0.268 5.685 1.00 97.31 105 ILE A O 1
ATOM 790 N N . ILE A 1 106 ? -6.924 0.369 3.803 1.00 97.31 106 ILE A N 1
ATOM 791 C CA . ILE A 1 106 ? -7.936 1.176 4.498 1.00 97.31 106 ILE A CA 1
ATOM 792 C C . ILE A 1 106 ? -8.763 0.298 5.437 1.00 97.31 106 ILE A C 1
ATOM 794 O O . ILE A 1 106 ? -8.940 0.660 6.599 1.00 97.31 106 ILE A O 1
ATOM 798 N N . ALA A 1 107 ? -9.198 -0.880 4.981 1.00 96.81 107 ALA A N 1
ATOM 799 C CA . ALA A 1 107 ? -9.919 -1.828 5.826 1.00 96.81 107 ALA A CA 1
ATOM 800 C C . ALA A 1 107 ? -9.095 -2.232 7.062 1.00 96.81 107 ALA A C 1
ATOM 802 O O . ALA A 1 107 ? -9.583 -2.142 8.190 1.00 96.81 107 ALA A O 1
ATOM 803 N N . ALA A 1 108 ? -7.826 -2.607 6.872 1.00 96.81 108 ALA A N 1
ATOM 804 C CA . ALA A 1 108 ? -6.930 -2.963 7.969 1.00 96.81 108 ALA A CA 1
ATOM 805 C C . ALA A 1 108 ? -6.707 -1.787 8.936 1.00 96.81 108 ALA A C 1
ATOM 807 O O . ALA A 1 108 ? -6.838 -1.944 10.149 1.00 96.81 108 ALA A O 1
ATOM 808 N N . VAL A 1 109 ? -6.419 -0.594 8.415 1.00 96.19 109 VAL A N 1
ATOM 809 C CA . VAL A 1 109 ? -6.176 0.619 9.207 1.00 96.19 109 VAL A CA 1
ATOM 810 C C . VAL A 1 109 ? -7.395 1.008 10.039 1.00 96.19 109 VAL A C 1
ATOM 812 O O . VAL A 1 109 ? -7.241 1.352 11.213 1.00 96.19 109 VAL A O 1
ATOM 815 N N . GLU A 1 110 ? -8.597 0.952 9.472 1.00 95.31 110 GLU A N 1
ATOM 816 C CA . GLU A 1 110 ? -9.815 1.289 10.209 1.00 95.31 110 GLU A CA 1
ATOM 817 C C . GLU A 1 110 ? -10.082 0.282 11.334 1.00 95.31 110 GLU A C 1
ATOM 819 O O . GLU A 1 110 ? -10.391 0.700 12.450 1.00 95.31 110 GLU A O 1
ATOM 824 N N . VAL A 1 111 ? -9.830 -1.016 11.125 1.00 94.00 111 VAL A N 1
ATOM 825 C CA . VAL A 1 111 ? -9.891 -2.006 12.218 1.00 94.00 111 VAL A CA 1
ATOM 826 C C . VAL A 1 111 ? -8.857 -1.700 13.309 1.00 94.00 111 VAL A C 1
ATOM 828 O O . VAL A 1 111 ? -9.188 -1.705 14.495 1.00 94.00 111 VAL A O 1
ATOM 831 N N . LEU A 1 112 ? -7.619 -1.355 12.944 1.00 91.69 112 LEU A N 1
ATOM 832 C CA . LEU A 1 112 ? -6.571 -1.016 13.917 1.00 91.69 112 LEU A CA 1
ATOM 833 C C . LEU A 1 112 ? -6.854 0.269 14.709 1.00 91.69 112 LEU A C 1
ATOM 835 O O . LEU A 1 112 ? -6.361 0.422 15.831 1.00 91.69 112 LEU A O 1
ATOM 839 N N . ARG A 1 113 ? -7.628 1.203 14.147 1.00 89.69 113 ARG A N 1
ATOM 840 C CA . ARG A 1 113 ? -8.069 2.431 14.831 1.00 89.69 113 ARG A CA 1
ATOM 841 C C . ARG A 1 113 ? -9.122 2.166 15.902 1.00 89.69 113 ARG A C 1
ATOM 843 O O . ARG A 1 113 ? -9.221 2.945 16.850 1.00 89.69 113 ARG A O 1
ATOM 850 N N . LEU A 1 114 ? -9.879 1.075 15.785 1.00 88.38 114 LEU A N 1
ATOM 851 C CA . LEU A 1 114 ? -10.845 0.658 16.806 1.00 88.38 114 LEU A CA 1
ATOM 852 C C . LEU A 1 114 ? -10.148 0.134 18.072 1.00 88.38 114 LEU A C 1
ATOM 854 O O . LEU A 1 114 ? -10.705 0.234 19.167 1.00 88.38 114 LEU A O 1
ATOM 858 N N . LEU A 1 115 ? -8.911 -0.355 17.950 1.00 84.94 115 LEU A N 1
ATOM 859 C CA . LEU A 1 115 ? -8.095 -0.802 19.078 1.00 84.94 115 LEU A CA 1
ATOM 860 C C . LEU A 1 115 ? -7.572 0.408 19.864 1.00 84.94 115 LEU A C 1
ATOM 862 O O . LEU A 1 115 ? -6.584 1.041 19.485 1.00 84.94 115 LEU A O 1
ATOM 866 N N . ARG A 1 116 ? -8.233 0.728 20.981 1.00 74.62 116 ARG A N 1
ATOM 867 C CA . ARG A 1 116 ? -7.884 1.862 21.863 1.00 74.62 116 ARG A CA 1
ATOM 868 C C . ARG A 1 116 ? -6.843 1.538 22.934 1.00 74.62 116 ARG A C 1
ATOM 870 O O . ARG A 1 116 ? -6.510 2.406 23.738 1.00 74.62 116 ARG A O 1
ATOM 877 N N . TRP A 1 117 ? -6.405 0.289 23.008 1.00 67.31 117 TRP A N 1
ATOM 878 C CA . TRP A 1 117 ? -5.636 -0.199 24.144 1.00 67.31 117 TRP A CA 1
ATOM 879 C C . TRP A 1 117 ? -4.152 0.146 23.943 1.00 67.31 117 TRP A C 1
ATOM 881 O O . TRP A 1 117 ? -3.717 0.430 22.823 1.00 67.31 117 TRP A O 1
ATOM 891 N N . LYS A 1 118 ? -3.425 0.255 25.059 1.00 72.81 118 LYS A N 1
ATOM 892 C CA . LYS A 1 118 ? -1.967 0.417 25.108 1.00 72.81 118 LYS A CA 1
ATOM 893 C C . LYS A 1 118 ? -1.421 -0.606 26.094 1.00 72.81 118 LYS A C 1
ATOM 895 O O . LYS A 1 118 ? -1.069 -0.266 27.220 1.00 72.81 118 LYS A O 1
ATOM 900 N N . THR A 1 119 ? -1.450 -1.871 25.699 1.00 83.62 119 THR A N 1
ATOM 901 C CA . THR A 1 119 ? -0.937 -2.984 26.503 1.00 83.62 119 THR A CA 1
ATOM 902 C C . THR A 1 119 ? 0.315 -3.583 25.863 1.00 83.62 119 THR A C 1
ATOM 904 O O . THR A 1 119 ? 0.487 -3.480 24.649 1.00 83.62 119 THR A O 1
ATOM 907 N N . PRO A 1 120 ? 1.191 -4.256 26.631 1.00 81.00 120 PRO A N 1
ATOM 908 C CA . PRO A 1 120 ? 2.335 -4.976 26.064 1.00 81.00 120 PRO A CA 1
ATOM 909 C C . PRO A 1 120 ? 1.938 -6.033 25.022 1.00 81.00 120 PRO A C 1
ATOM 911 O O . PRO A 1 120 ? 2.730 -6.357 24.146 1.00 81.00 120 PRO A O 1
ATOM 914 N N . VAL A 1 121 ? 0.705 -6.545 25.090 1.00 87.00 121 VAL A N 1
ATOM 915 C CA . VAL A 1 121 ? 0.169 -7.550 24.159 1.00 87.00 121 VAL A CA 1
ATOM 916 C C . VAL A 1 121 ? -0.104 -6.952 22.768 1.00 87.00 121 VAL A C 1
ATOM 918 O O . VAL A 1 121 ? -0.118 -7.671 21.766 1.00 87.00 121 VAL A O 1
ATOM 921 N N . ASP A 1 122 ? -0.240 -5.627 22.668 1.00 84.44 122 ASP A N 1
ATOM 922 C CA . ASP A 1 122 ? -0.549 -4.929 21.415 1.00 84.44 122 ASP A CA 1
ATOM 923 C C . ASP A 1 122 ? 0.550 -5.109 20.359 1.00 84.44 122 ASP A C 1
ATOM 925 O O . ASP A 1 122 ? 0.257 -5.058 19.164 1.00 84.44 122 ASP A O 1
ATOM 929 N N . ILE A 1 123 ? 1.793 -5.385 20.783 1.00 89.06 123 ILE A N 1
ATOM 930 C CA . ILE A 1 123 ? 2.918 -5.671 19.881 1.00 89.06 123 ILE A CA 1
ATOM 931 C C . ILE A 1 123 ? 2.666 -6.897 18.997 1.00 89.06 123 ILE A C 1
ATOM 933 O O . ILE A 1 123 ? 3.144 -6.944 17.868 1.00 89.06 123 ILE A O 1
ATOM 937 N N . ILE A 1 124 ? 1.879 -7.859 19.486 1.00 91.50 124 ILE A N 1
ATOM 938 C CA . ILE A 1 124 ? 1.502 -9.071 18.751 1.00 91.50 124 ILE A CA 1
ATOM 939 C C . ILE A 1 124 ? 0.152 -8.861 18.063 1.00 91.50 124 ILE A C 1
ATOM 941 O O . ILE A 1 124 ? -0.011 -9.192 16.889 1.00 91.50 124 ILE A O 1
ATOM 945 N N . ILE A 1 125 ? -0.818 -8.284 18.778 1.00 92.00 125 ILE A N 1
ATOM 946 C CA . ILE A 1 125 ? -2.202 -8.174 18.302 1.00 92.00 125 ILE A CA 1
ATOM 947 C C . ILE A 1 125 ? -2.315 -7.240 17.091 1.00 92.00 125 ILE A C 1
ATOM 949 O O . ILE A 1 125 ? -3.037 -7.563 16.150 1.00 92.00 125 ILE A O 1
ATOM 953 N N . ILE A 1 126 ? -1.614 -6.099 17.087 1.00 93.62 126 ILE A N 1
ATOM 954 C CA . ILE A 1 126 ? -1.725 -5.109 16.005 1.00 93.62 126 ILE A CA 1
ATOM 955 C C . ILE A 1 126 ? -1.238 -5.689 14.665 1.00 93.62 126 ILE A C 1
ATOM 957 O O . ILE A 1 126 ? -2.023 -5.676 13.713 1.00 93.62 126 ILE A O 1
ATOM 961 N N . PRO A 1 127 ? -0.013 -6.241 14.547 1.00 93.00 127 PRO A N 1
ATOM 962 C CA . PRO A 1 127 ? 0.426 -6.864 13.299 1.00 93.00 127 PRO A CA 1
ATOM 963 C C . PRO A 1 127 ? -0.457 -8.044 12.882 1.00 93.00 127 PRO A C 1
ATOM 965 O O . PRO A 1 127 ? -0.793 -8.160 11.705 1.00 93.00 127 PRO A O 1
ATOM 968 N N . LEU A 1 128 ? -0.881 -8.880 13.839 1.00 95.12 128 LEU A N 1
ATOM 969 C CA . LEU A 1 128 ? -1.720 -10.047 13.564 1.00 95.12 128 LEU A CA 1
ATOM 970 C C . LEU A 1 128 ? -3.073 -9.644 12.965 1.00 95.12 128 LEU A C 1
ATOM 972 O O . LEU A 1 128 ? -3.458 -10.151 11.915 1.00 95.12 128 LEU A O 1
ATOM 976 N N . LEU A 1 129 ? -3.783 -8.708 13.600 1.00 95.06 129 LEU A N 1
ATOM 977 C CA . LEU A 1 129 ? -5.071 -8.232 13.096 1.00 95.06 129 LEU A CA 1
ATOM 978 C C . LEU A 1 129 ? -4.921 -7.514 11.761 1.00 95.06 129 LEU A C 1
ATOM 980 O O . LEU A 1 129 ? -5.741 -7.716 10.870 1.00 95.06 129 LEU A O 1
ATOM 984 N N . SER A 1 130 ? -3.866 -6.716 11.599 1.00 95.88 130 SER A N 1
ATOM 985 C CA . SER A 1 130 ? -3.586 -6.051 10.329 1.00 95.88 130 SER A CA 1
ATOM 986 C C . SER A 1 130 ? -3.429 -7.057 9.192 1.00 95.88 130 SER A C 1
ATOM 988 O O . SER A 1 130 ? -4.060 -6.896 8.149 1.00 95.88 130 SER A O 1
ATOM 990 N N . ALA A 1 131 ? -2.658 -8.124 9.421 1.00 96.06 131 ALA A N 1
ATOM 991 C CA . ALA A 1 131 ? -2.438 -9.180 8.445 1.00 96.06 131 ALA A CA 1
ATOM 992 C C . ALA A 1 131 ? -3.720 -9.962 8.127 1.00 96.06 131 ALA A C 1
ATOM 994 O O . ALA A 1 131 ? -4.039 -10.158 6.956 1.00 96.06 131 ALA A O 1
ATOM 995 N N . LEU A 1 132 ? -4.480 -10.365 9.150 1.00 96.75 132 LEU A N 1
ATOM 996 C CA . LEU A 1 132 ? -5.718 -11.130 8.972 1.00 96.75 132 LEU A CA 1
ATOM 997 C C . LEU A 1 132 ? -6.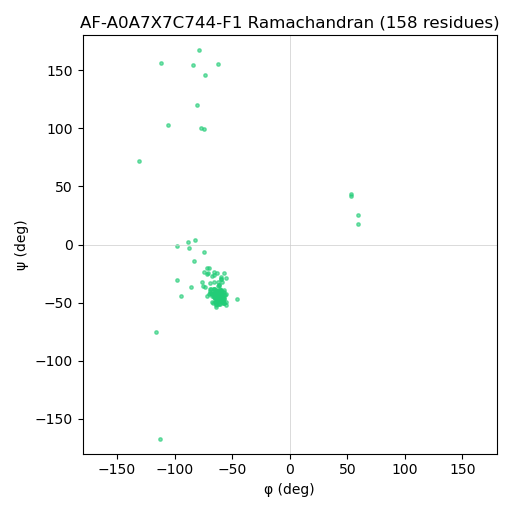787 -10.331 8.222 1.00 96.75 132 LEU A C 1
ATOM 999 O O . LEU A 1 132 ? -7.417 -10.857 7.306 1.00 96.75 132 LEU A O 1
ATOM 1003 N N . VAL A 1 133 ? -6.976 -9.057 8.578 1.00 96.94 133 VAL A N 1
ATOM 1004 C CA . VAL A 1 133 ? -7.955 -8.189 7.912 1.00 96.94 133 VAL A CA 1
ATOM 1005 C C . VAL A 1 133 ? -7.532 -7.903 6.478 1.00 96.94 133 VAL A C 1
ATOM 1007 O O . VAL A 1 133 ? -8.362 -8.004 5.577 1.00 96.94 133 VAL A O 1
ATOM 1010 N N . ALA A 1 134 ? -6.255 -7.588 6.246 1.00 96.38 134 ALA A N 1
ATOM 1011 C CA . ALA A 1 134 ? -5.749 -7.332 4.902 1.00 96.38 134 ALA A CA 1
ATOM 1012 C C . ALA A 1 134 ? -5.887 -8.563 4.003 1.00 96.38 134 ALA A C 1
ATOM 1014 O O . ALA A 1 134 ? -6.398 -8.445 2.895 1.00 96.38 134 ALA A O 1
ATOM 1015 N N . TYR A 1 135 ? -5.504 -9.746 4.492 1.00 95.81 135 TYR A N 1
ATOM 1016 C CA . TYR A 1 135 ? -5.627 -10.989 3.734 1.00 95.81 135 TYR A CA 1
ATOM 1017 C C . TYR A 1 135 ? -7.090 -11.357 3.463 1.00 95.81 135 TYR A C 1
ATOM 1019 O O . TYR A 1 135 ? -7.450 -11.667 2.329 1.00 95.81 135 TYR A O 1
ATOM 1027 N N . GLY A 1 136 ? -7.961 -11.261 4.473 1.00 95.62 136 GLY A N 1
ATOM 1028 C CA . GLY A 1 136 ? -9.394 -11.497 4.298 1.00 95.62 136 GLY A CA 1
ATOM 1029 C C . GLY A 1 136 ? -10.022 -10.534 3.287 1.00 95.62 136 GLY A C 1
ATOM 1030 O O . GLY A 1 136 ? -10.795 -10.956 2.432 1.00 95.62 136 GLY A O 1
ATOM 1031 N N . CYS A 1 137 ? -9.649 -9.253 3.332 1.00 95.12 137 CYS A N 1
ATOM 1032 C CA . CYS A 1 137 ? -10.103 -8.255 2.365 1.00 95.12 137 CYS A CA 1
ATOM 1033 C C . CYS A 1 137 ? -9.562 -8.548 0.958 1.00 95.12 137 CYS A C 1
ATOM 1035 O O . CYS A 1 137 ? -10.322 -8.518 -0.007 1.00 95.12 137 CYS A O 1
ATOM 1037 N N . PHE A 1 138 ? -8.288 -8.926 0.841 1.00 94.75 138 PHE A N 1
ATOM 1038 C CA . PHE A 1 138 ? -7.662 -9.295 -0.426 1.00 94.75 138 PHE A CA 1
ATOM 1039 C C . PHE A 1 138 ? -8.398 -10.447 -1.115 1.00 94.75 138 PHE A C 1
ATOM 1041 O O . PHE A 1 138 ? -8.718 -10.342 -2.298 1.00 94.75 138 PHE A O 1
ATOM 1048 N N . LEU A 1 139 ? -8.743 -11.509 -0.379 1.00 93.75 139 LEU A N 1
ATOM 1049 C CA . LEU A 1 139 ? -9.486 -12.648 -0.932 1.00 93.75 139 LEU A CA 1
ATOM 1050 C C . LEU A 1 139 ? -10.848 -12.246 -1.517 1.00 93.75 139 LEU A C 1
ATOM 1052 O O . LEU A 1 139 ? -11.297 -12.850 -2.489 1.00 93.75 139 LEU A O 1
ATOM 1056 N N . LEU A 1 140 ? -11.491 -11.225 -0.948 1.00 93.12 140 LEU A N 1
ATOM 1057 C CA . LEU A 1 140 ? -12.799 -10.746 -1.394 1.00 93.12 140 LEU A CA 1
ATOM 1058 C C . LEU A 1 140 ? -12.702 -9.729 -2.539 1.00 93.12 140 LEU A C 1
ATOM 1060 O O . LEU A 1 140 ? -13.561 -9.719 -3.414 1.00 93.12 140 LEU A O 1
ATOM 1064 N N . ILE A 1 141 ? -11.685 -8.864 -2.527 1.00 91.69 141 ILE A N 1
ATOM 1065 C CA . ILE A 1 141 ? -11.601 -7.683 -3.401 1.00 91.69 141 ILE A CA 1
ATOM 1066 C C . ILE A 1 141 ? -10.736 -7.923 -4.642 1.00 91.69 141 ILE A C 1
ATOM 1068 O O . ILE A 1 141 ? -11.024 -7.355 -5.695 1.00 91.69 141 ILE A O 1
ATOM 1072 N N . ASN A 1 142 ? -9.716 -8.782 -4.558 1.00 90.31 142 ASN A N 1
ATOM 1073 C CA . ASN A 1 142 ? -8.753 -8.973 -5.644 1.00 90.31 142 ASN A CA 1
ATOM 1074 C C . ASN A 1 142 ? -9.424 -9.408 -6.961 1.00 90.31 142 ASN A C 1
ATOM 1076 O O . ASN A 1 142 ? -9.223 -8.786 -8.002 1.00 90.31 142 ASN A O 1
ATOM 1080 N N . GLN A 1 143 ? -10.272 -10.441 -6.916 1.00 90.56 143 GLN A N 1
ATOM 1081 C CA . GLN A 1 143 ? -10.955 -10.954 -8.111 1.00 90.56 143 GLN A CA 1
ATOM 1082 C C . GLN A 1 143 ? -11.921 -9.931 -8.740 1.00 90.56 143 GLN A C 1
ATOM 1084 O O . GLN A 1 143 ? -11.765 -9.647 -9.930 1.00 90.56 143 GLN A O 1
ATOM 1089 N N . PRO A 1 144 ? -12.865 -9.320 -7.992 1.00 90.62 144 PRO A N 1
ATOM 1090 C CA . PRO A 1 144 ? -13.758 -8.304 -8.553 1.00 90.62 144 PRO A CA 1
ATOM 1091 C C . PRO A 1 144 ? -13.025 -7.123 -9.195 1.00 90.62 144 PRO A C 1
ATOM 1093 O O . PRO A 1 144 ? -13.395 -6.681 -10.283 1.00 90.62 144 PRO A O 1
ATOM 1096 N N . VAL A 1 145 ? -11.973 -6.615 -8.545 1.00 89.62 145 VAL A N 1
ATOM 1097 C CA . VAL A 1 145 ? -11.213 -5.471 -9.070 1.00 89.62 145 VAL A CA 1
ATOM 1098 C C . VAL A 1 145 ? -10.422 -5.867 -10.314 1.00 89.62 145 VAL A C 1
ATOM 1100 O O . VAL A 1 145 ? -10.445 -5.130 -11.297 1.00 89.62 145 VAL A O 1
ATOM 1103 N N . SER A 1 146 ? -9.800 -7.049 -10.326 1.00 87.12 146 SER A N 1
ATOM 1104 C CA . SER A 1 146 ? -9.079 -7.545 -11.504 1.00 87.12 146 SER A CA 1
ATOM 1105 C C . SER A 1 146 ? -10.000 -7.688 -12.720 1.00 87.12 146 SER A C 1
ATOM 1107 O O . SER A 1 146 ? -9.655 -7.235 -13.811 1.00 87.12 146 SER A O 1
ATOM 1109 N N . GLN A 1 147 ? -11.207 -8.232 -12.535 1.00 90.31 147 GLN A N 1
ATOM 1110 C CA . GLN A 1 147 ? -12.210 -8.335 -13.601 1.00 90.31 147 GLN A CA 1
ATOM 1111 C C . GLN A 1 147 ? -12.638 -6.959 -14.119 1.00 90.31 147 GLN A C 1
ATOM 1113 O O . GLN A 1 147 ? -12.763 -6.763 -15.326 1.00 90.31 147 GLN A O 1
ATOM 1118 N N . MET A 1 148 ? -12.816 -5.986 -13.222 1.00 91.56 148 MET A N 1
ATOM 1119 C CA . MET A 1 148 ? -13.128 -4.610 -13.603 1.00 91.56 148 MET A CA 1
ATOM 1120 C C . MET A 1 148 ? -11.995 -3.977 -14.422 1.00 91.56 148 MET A C 1
ATOM 1122 O O . MET A 1 148 ? -12.263 -3.367 -15.456 1.00 91.56 148 MET A O 1
ATOM 1126 N N . MET A 1 149 ? -10.736 -4.145 -14.007 1.00 88.44 149 MET A N 1
ATOM 1127 C CA . MET A 1 149 ? -9.581 -3.635 -14.755 1.00 88.44 149 MET A CA 1
ATOM 1128 C C . MET A 1 149 ? -9.456 -4.289 -16.132 1.00 88.44 149 MET A C 1
ATOM 1130 O O . MET A 1 149 ? -9.207 -3.600 -17.120 1.00 88.44 149 MET A O 1
ATOM 1134 N N . GLN A 1 150 ? -9.699 -5.598 -16.226 1.00 90.25 150 GLN A N 1
ATOM 1135 C CA . GLN A 1 150 ? -9.730 -6.310 -17.505 1.00 90.25 150 GLN A CA 1
ATOM 1136 C C . GLN A 1 150 ? -10.860 -5.809 -18.408 1.00 90.25 150 GLN A C 1
ATOM 1138 O O . GLN A 1 150 ? -10.634 -5.603 -19.597 1.00 90.25 150 GLN A O 1
ATOM 1143 N N . ALA A 1 151 ? -12.052 -5.560 -17.860 1.00 92.38 151 ALA A N 1
ATOM 1144 C CA . ALA A 1 151 ? -13.180 -5.022 -18.617 1.00 92.38 151 ALA A CA 1
ATOM 1145 C C . ALA A 1 151 ? -12.881 -3.621 -19.171 1.00 92.38 151 ALA A C 1
ATOM 1147 O O . ALA A 1 151 ? -13.171 -3.346 -20.334 1.00 92.38 151 ALA A O 1
ATOM 1148 N N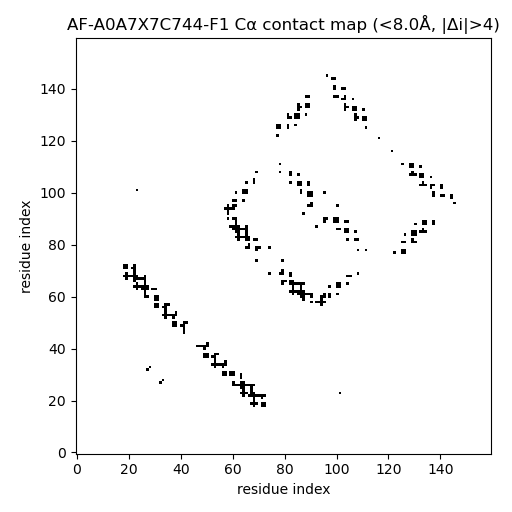 . ILE A 1 152 ? -12.250 -2.757 -18.369 1.00 91.56 152 ILE A N 1
ATOM 1149 C CA . ILE A 1 152 ? -11.790 -1.438 -18.823 1.00 91.56 152 ILE A CA 1
ATOM 1150 C C . ILE A 1 152 ? -10.746 -1.595 -19.934 1.00 91.56 152 ILE A C 1
ATOM 1152 O O . ILE A 1 152 ? -10.856 -0.940 -20.967 1.00 91.56 152 ILE A O 1
ATOM 1156 N N . GLY A 1 153 ? -9.770 -2.491 -19.762 1.00 91.62 153 GLY A N 1
ATOM 1157 C CA . GLY A 1 153 ? -8.757 -2.770 -20.780 1.00 91.62 153 GLY A CA 1
ATOM 1158 C C . GLY A 1 153 ? -9.359 -3.270 -22.096 1.00 91.62 153 GLY A C 1
ATOM 1159 O O . GLY A 1 153 ? -9.008 -2.772 -23.163 1.00 91.62 153 GLY A O 1
ATOM 1160 N N . ALA A 1 154 ? -10.316 -4.197 -22.026 1.00 94.25 154 ALA A N 1
ATOM 1161 C CA . ALA A 1 154 ? -11.028 -4.716 -23.190 1.00 94.25 154 ALA A CA 1
ATOM 1162 C C . ALA A 1 154 ? -11.858 -3.631 -23.886 1.00 94.25 154 ALA A C 1
ATOM 1164 O O . ALA A 1 154 ? -11.862 -3.554 -25.111 1.00 94.25 154 ALA A O 1
ATOM 1165 N N . PHE A 1 155 ? -12.517 -2.761 -23.119 1.00 95.81 155 PHE A N 1
ATOM 1166 C CA . PHE A 1 155 ? -13.252 -1.624 -23.666 1.00 95.81 155 PHE A CA 1
ATOM 1167 C C . PHE A 1 155 ? -12.328 -0.650 -24.408 1.00 95.81 155 PHE A C 1
ATOM 1169 O O . PHE A 1 155 ? -12.635 -0.250 -25.529 1.00 95.81 155 PHE A O 1
ATOM 1176 N N . ILE A 1 156 ? -11.177 -0.308 -23.821 1.00 95.19 156 ILE A N 1
ATOM 1177 C CA . ILE A 1 156 ? -10.178 0.562 -24.461 1.00 95.19 156 ILE A CA 1
ATOM 1178 C C . ILE A 1 156 ? -9.640 -0.088 -25.742 1.00 95.19 156 ILE A C 1
ATOM 1180 O O . ILE A 1 156 ? -9.546 0.579 -26.770 1.00 95.19 156 ILE A O 1
ATOM 1184 N N . SER A 1 157 ? -9.329 -1.388 -25.694 1.00 95.56 157 SER A N 1
ATOM 1185 C CA . SER A 1 157 ? -8.845 -2.151 -26.851 1.00 95.56 157 SER A CA 1
ATOM 1186 C C . SER A 1 157 ? -9.893 -2.322 -27.947 1.00 95.56 157 SER A C 1
ATOM 1188 O O . SER A 1 157 ? -9.519 -2.526 -29.092 1.00 95.56 157 SER A O 1
ATOM 1190 N N . TRP A 1 158 ? -11.182 -2.300 -27.616 1.00 95.50 158 TRP A N 1
ATOM 1191 C CA . TRP A 1 158 ? -12.256 -2.309 -28.607 1.00 95.50 158 TRP A CA 1
ATOM 1192 C C . TRP A 1 158 ? -12.434 -0.935 -29.266 1.00 95.50 158 TRP A C 1
ATOM 1194 O O . TRP A 1 158 ? -12.818 -0.851 -30.429 1.00 95.50 158 TRP A O 1
ATOM 1204 N N . ALA A 1 159 ? -12.170 0.139 -28.520 1.00 93.94 159 ALA A N 1
ATOM 1205 C CA . ALA A 1 159 ? -12.330 1.512 -28.987 1.00 93.94 159 ALA A CA 1
ATOM 1206 C C . ALA A 1 159 ? -11.138 2.047 -29.808 1.00 93.94 159 ALA A C 1
ATOM 1208 O O . ALA A 1 159 ? -11.281 3.098 -30.434 1.00 93.94 159 ALA A O 1
ATOM 1209 N N . THR A 1 160 ? -9.986 1.366 -29.776 1.00 89.81 160 THR A N 1
ATOM 1210 C CA . THR A 1 160 ? -8.749 1.740 -30.492 1.00 89.81 160 THR A CA 1
ATOM 1211 C C . THR A 1 160 ? -8.505 0.789 -31.651 1.00 89.81 160 THR A C 1
ATOM 1213 O O . THR A 1 160 ? -8.215 1.287 -32.760 1.00 89.81 160 THR A O 1
#

Solvent-accessible surface area (backbone atoms only — not comparable to full-atom values): 7712 Å² total; per-residue (Å²): 116,66,72,60,54,52,56,51,54,51,49,54,51,50,55,48,51,52,39,38,51,53,10,29,47,54,7,37,49,74,11,37,51,46,15,49,54,38,32,56,51,16,66,75,69,71,36,66,71,40,38,52,52,12,51,52,29,29,40,39,22,24,24,32,24,12,34,23,25,25,54,57,66,68,47,58,72,69,59,17,54,20,22,17,50,10,4,33,50,28,15,72,78,36,74,45,54,68,67,46,15,52,54,15,21,50,54,18,48,55,56,56,66,69,59,81,76,91,53,88,64,46,75,56,49,48,46,52,49,16,42,52,44,3,44,58,38,31,73,66,43,45,62,63,52,51,53,50,54,49,51,52,50,51,51,53,63,70,76,105

Secondary structure (DSSP, 8-state):
-HHHHHHHHHHHHHHHHHHHHHHHHHHHIIIIIHHHHHHHHHHHHT-HHHHHHHHHHHHTHHHHHHHHHHHHTT--HHHHHHHHHHHHHHTTTSS--HHHHHHHHHHHHHHHHH-----TTHHHHHHHHHHHHHHHHHHHHHHHHHHHHHHHHHHHHHH-

pLDDT: mean 92.13, std 7.26, range [57.88, 97.69]

Mean predicted aligned error: 4.95 Å